Protein AF-A0ABD3R4A4-F1 (afdb_monomer_lite)

Sequence (132 aa):
MPAMLKGYFDRTLLRGETWDFPPPPSSHPGGETTTNMTTNVMTNIIGNNVGLSPKLTNVHRVMGISTYGATRFTTLASGDNGRNTISTAIRHGNFNPRCTCRWLGLYDLDHCDLDGRTEFLNEVRRVVREEF

Secondary structure (DSSP, 8-state):
--HHHHHHHHHHS-BTTTEEPPPPTT--SSS-S-S-HHHHHHHHHHS--SS-EESBTT--EEEEEEE-SS-HHHHHHTT-HHHHIIIIIIHHHHB-TT-EEEEEEE--GGG--HHHHHHHHHHHHHHHHHH-

pLDDT: mean 84.46, std 18.32, range [39.84, 98.38]

Structure (mmCIF, N/CA/C/O backbone):
data_AF-A0ABD3R4A4-F1
#
_entry.id   AF-A0ABD3R4A4-F1
#
loop_
_atom_site.group_PDB
_atom_site.id
_atom_site.type_symbol
_atom_site.label_atom_id
_atom_site.label_alt_id
_atom_site.label_comp_id
_atom_site.label_asym_id
_atom_site.label_entity_id
_atom_site.label_seq_id
_atom_site.pdbx_PDB_ins_code
_atom_site.Cartn_x
_atom_site.Cartn_y
_atom_site.Cartn_z
_atom_site.occupancy
_atom_site.B_iso_or_equiv
_atom_site.auth_seq_id
_atom_site.auth_comp_id
_atom_site.auth_asym_id
_atom_site.auth_atom_id
_atom_site.pdbx_PDB_model_num
ATOM 1 N N . MET A 1 1 ? -4.538 4.310 -7.904 1.00 86.75 1 MET A N 1
ATOM 2 C CA . MET A 1 1 ? -5.026 2.929 -7.678 1.00 86.75 1 MET A CA 1
ATOM 3 C C . MET A 1 1 ? -6.091 2.610 -8.718 1.00 86.75 1 MET A C 1
ATOM 5 O O . MET A 1 1 ? -6.875 3.508 -9.007 1.00 86.75 1 MET A O 1
ATOM 9 N N . PRO A 1 2 ? -6.113 1.398 -9.300 1.00 91.25 2 PRO A N 1
ATOM 10 C CA . PRO A 1 2 ? -7.122 1.010 -10.287 1.00 91.25 2 PRO A CA 1
ATOM 11 C C . PRO A 1 2 ? -8.547 1.075 -9.719 1.00 91.25 2 PRO A C 1
ATOM 13 O O . PRO A 1 2 ? -8.751 0.783 -8.538 1.00 91.25 2 PRO A O 1
ATOM 16 N N . ALA A 1 3 ? -9.535 1.400 -10.559 1.00 94.25 3 ALA A N 1
ATOM 17 C CA . ALA A 1 3 ? -10.937 1.541 -10.144 1.00 94.25 3 ALA A CA 1
ATOM 18 C C . ALA A 1 3 ? -11.481 0.282 -9.448 1.00 94.25 3 ALA A C 1
ATOM 20 O O . ALA A 1 3 ? -12.184 0.379 -8.447 1.00 94.25 3 ALA A O 1
ATOM 21 N N . MET A 1 4 ? -11.079 -0.901 -9.919 1.00 96.75 4 MET A N 1
ATOM 22 C CA . MET A 1 4 ? -11.459 -2.178 -9.310 1.00 96.75 4 MET A CA 1
ATOM 23 C C . MET A 1 4 ? -10.961 -2.321 -7.870 1.00 96.75 4 MET A C 1
ATOM 25 O O . MET A 1 4 ? -11.718 -2.756 -7.007 1.00 96.75 4 MET A O 1
ATOM 29 N N . LEU A 1 5 ? -9.717 -1.915 -7.593 1.00 94.06 5 LEU A N 1
ATOM 30 C CA . LEU A 1 5 ? -9.155 -1.967 -6.244 1.00 94.06 5 LEU A CA 1
ATOM 31 C C . LEU A 1 5 ? -9.857 -0.968 -5.319 1.00 94.06 5 LEU A C 1
ATOM 33 O O . LEU A 1 5 ? -10.202 -1.306 -4.190 1.00 94.06 5 LEU A O 1
ATOM 37 N N . LYS A 1 6 ? -10.135 0.245 -5.811 1.00 93.56 6 LYS A N 1
ATOM 38 C CA . LYS A 1 6 ? -10.911 1.228 -5.046 1.00 93.56 6 LYS A CA 1
ATOM 39 C C . LYS A 1 6 ? -12.313 0.703 -4.722 1.00 93.56 6 LYS A C 1
ATOM 41 O O . LYS A 1 6 ? -12.712 0.724 -3.564 1.00 93.56 6 LYS A O 1
ATOM 46 N N . GLY A 1 7 ? -13.017 0.158 -5.715 1.00 96.56 7 GLY A N 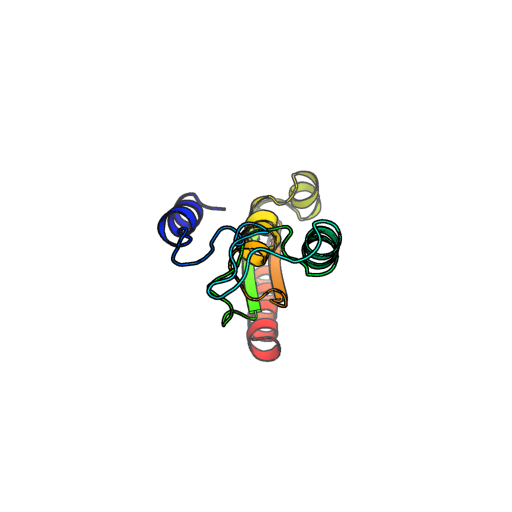1
ATOM 47 C CA . GLY A 1 7 ? -14.344 -0.427 -5.525 1.00 96.56 7 GLY A CA 1
ATOM 48 C C . GLY A 1 7 ? -14.345 -1.671 -4.631 1.00 96.56 7 GLY A C 1
ATOM 49 O O . GLY A 1 7 ? -15.343 -1.955 -3.976 1.00 96.56 7 GLY A O 1
ATOM 50 N N . TYR A 1 8 ? -13.246 -2.428 -4.574 1.00 96.50 8 TYR A N 1
ATOM 51 C CA . TYR A 1 8 ? -13.085 -3.502 -3.593 1.00 96.50 8 TYR A CA 1
ATOM 52 C C . TYR A 1 8 ? -13.063 -2.944 -2.167 1.00 96.50 8 TYR A C 1
ATOM 54 O O . TYR A 1 8 ? -13.831 -3.412 -1.330 1.00 96.50 8 TYR A O 1
ATOM 62 N N . PHE A 1 9 ? -12.264 -1.907 -1.901 1.00 95.44 9 PHE A N 1
ATOM 63 C CA . PHE A 1 9 ? -12.229 -1.279 -0.579 1.00 95.44 9 PHE A CA 1
ATOM 64 C C . PHE A 1 9 ? -13.577 -0.677 -0.189 1.00 95.44 9 PHE A C 1
ATOM 66 O O . PHE A 1 9 ? -14.035 -0.910 0.921 1.00 95.44 9 PHE A O 1
ATOM 73 N N . ASP A 1 10 ? -14.258 0.000 -1.111 1.00 94.50 10 ASP A N 1
ATOM 74 C CA . ASP A 1 10 ? -15.560 0.620 -0.826 1.00 94.50 10 ASP A CA 1
ATOM 75 C C . ASP A 1 10 ? -16.646 -0.396 -0.464 1.00 94.50 10 ASP A C 1
ATOM 77 O O . ASP A 1 10 ? -17.562 -0.088 0.293 1.00 94.50 10 ASP A O 1
ATOM 81 N N . ARG A 1 11 ? -16.546 -1.616 -1.002 1.00 97.31 11 ARG A N 1
ATOM 82 C CA . ARG A 1 11 ? -17.509 -2.694 -0.744 1.00 97.31 11 ARG A CA 1
ATOM 83 C C . ARG A 1 11 ? -17.154 -3.561 0.455 1.00 97.31 11 ARG A C 1
ATOM 85 O O . ARG A 1 11 ? -18.033 -4.246 0.962 1.00 97.31 11 ARG A O 1
ATOM 92 N N . THR A 1 12 ? -15.890 -3.576 0.876 1.00 96.38 12 THR A N 1
ATOM 93 C CA . THR A 1 12 ? -15.412 -4.479 1.936 1.00 96.38 12 THR A CA 1
ATOM 94 C C . THR A 1 12 ? -15.075 -3.764 3.237 1.00 96.38 12 THR A C 1
ATOM 96 O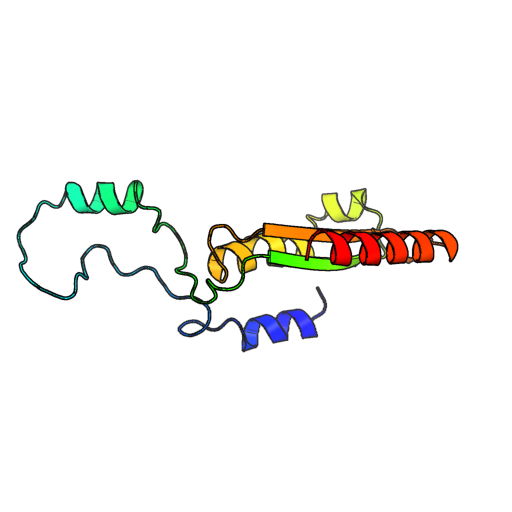 O . THR A 1 12 ? -15.245 -4.348 4.301 1.00 96.38 12 THR A O 1
ATOM 99 N N . LEU A 1 13 ? -14.649 -2.500 3.188 1.00 95.62 13 LEU A N 1
ATOM 100 C CA . LEU A 1 13 ? -14.315 -1.704 4.371 1.00 95.62 13 LEU A CA 1
ATOM 101 C C . LEU A 1 13 ? -15.548 -0.958 4.899 1.00 95.62 13 LEU A C 1
ATOM 103 O O . LEU A 1 13 ? -15.625 0.274 4.876 1.00 95.62 13 LEU A O 1
ATOM 107 N N . LEU A 1 14 ? -16.545 -1.730 5.331 1.00 96.31 14 LEU A N 1
ATOM 108 C CA . LEU A 1 14 ? -17.840 -1.223 5.774 1.00 96.31 14 LEU A CA 1
ATOM 109 C C . LEU A 1 14 ? -17.840 -0.864 7.263 1.00 96.31 14 LEU A C 1
ATOM 111 O O . LEU A 1 14 ? -17.246 -1.549 8.102 1.00 96.31 14 LEU A O 1
ATOM 115 N N . ARG A 1 15 ? -18.584 0.194 7.601 1.00 94.50 15 ARG A N 1
ATOM 116 C CA . ARG A 1 15 ? -18.869 0.553 8.993 1.00 94.50 15 ARG A CA 1
ATOM 117 C C . ARG A 1 15 ? -19.620 -0.588 9.682 1.00 94.50 15 ARG A C 1
ATOM 119 O O . ARG A 1 15 ? -20.511 -1.185 9.089 1.00 94.50 15 ARG A O 1
ATOM 126 N N . GLY A 1 16 ? -19.295 -0.842 10.944 1.00 91.81 16 GLY A N 1
ATOM 127 C CA . GLY A 1 16 ? -19.870 -1.933 11.726 1.00 91.81 16 GLY A CA 1
ATOM 128 C C . GLY A 1 16 ? -19.051 -3.217 11.608 1.00 91.81 16 GLY A C 1
ATOM 129 O O . GLY A 1 16 ? -18.916 -3.917 12.608 1.00 91.81 16 GLY A O 1
ATOM 130 N N . GLU A 1 17 ? -18.408 -3.436 10.459 1.00 94.00 17 GLU A N 1
ATOM 131 C CA . GLU A 1 17 ? -17.605 -4.628 10.174 1.00 94.00 17 GLU A CA 1
ATOM 132 C C . GLU A 1 17 ? -16.107 -4.370 10.362 1.00 94.00 17 GLU A C 1
ATOM 134 O O . GLU A 1 17 ? -15.456 -5.034 11.165 1.00 94.00 17 GLU A O 1
ATOM 139 N N . THR A 1 18 ? -15.544 -3.379 9.659 1.00 94.25 18 THR A N 1
ATOM 140 C CA . THR A 1 18 ? -14.090 -3.127 9.661 1.00 94.25 18 THR A CA 1
ATOM 141 C C . THR A 1 18 ? -13.680 -1.922 10.500 1.00 94.25 18 THR A C 1
ATOM 143 O O . THR A 1 18 ? -12.542 -1.858 10.969 1.00 94.25 18 THR A O 1
ATOM 146 N N . TRP A 1 19 ? -14.608 -0.997 10.744 1.00 93.38 19 TRP A N 1
ATOM 147 C CA . TRP A 1 19 ? -14.418 0.171 11.603 1.00 93.38 19 TRP A CA 1
ATOM 148 C C . TRP A 1 19 ? -15.750 0.660 12.188 1.00 93.38 19 TRP A C 1
ATOM 150 O O . TRP A 1 19 ? -16.827 0.302 11.707 1.00 93.38 19 TRP A O 1
ATOM 160 N N . ASP A 1 20 ? -15.694 1.496 13.222 1.00 93.12 20 ASP A N 1
ATOM 161 C CA . ASP A 1 20 ? -16.856 2.202 13.768 1.00 93.12 20 ASP A CA 1
ATOM 162 C C . ASP A 1 20 ? -16.510 3.617 14.239 1.00 93.12 20 ASP A C 1
ATOM 164 O O . ASP A 1 20 ? -15.342 4.005 14.288 1.00 93.12 20 ASP A O 1
ATOM 168 N N . PHE A 1 21 ? -17.526 4.394 14.608 1.00 88.50 21 PHE A N 1
ATOM 169 C CA . PHE A 1 21 ? -17.295 5.620 15.365 1.00 88.50 21 PHE A CA 1
ATOM 170 C C . PHE A 1 21 ? -16.927 5.282 16.814 1.00 88.50 21 PHE A C 1
ATOM 172 O O . PHE A 1 21 ? -17.440 4.302 17.365 1.00 88.50 21 PHE A O 1
ATOM 179 N N . PRO A 1 22 ? -16.048 6.073 17.448 1.00 80.75 22 PRO A N 1
ATOM 180 C CA . PRO A 1 22 ? -15.782 5.911 18.864 1.00 80.75 22 PRO A CA 1
ATOM 181 C C . PRO A 1 22 ? -17.084 6.171 19.641 1.00 80.75 22 PRO A C 1
ATOM 183 O O . PRO A 1 22 ? -17.895 7.007 19.222 1.00 80.75 22 PRO A O 1
ATOM 186 N N . PRO A 1 23 ? -17.321 5.450 20.750 1.00 73.69 23 PRO A N 1
ATOM 187 C CA . 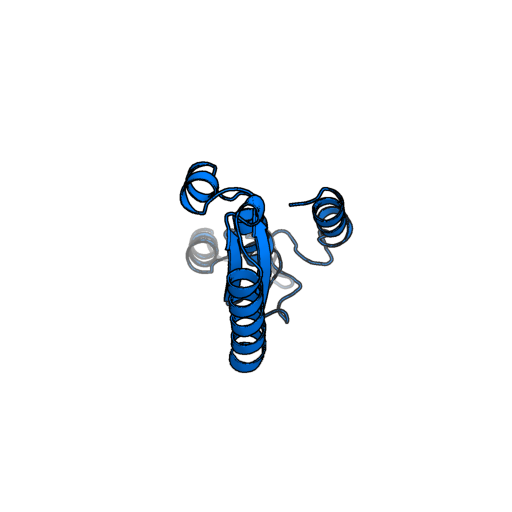PRO A 1 23 ? -18.503 5.677 21.566 1.00 73.69 23 PRO A CA 1
ATOM 188 C C . PRO A 1 23 ? -18.532 7.133 22.059 1.00 73.69 23 PRO A C 1
ATOM 190 O O . PRO A 1 23 ? -17.471 7.709 22.327 1.00 73.69 23 PRO A O 1
ATOM 193 N N . PRO A 1 24 ? -19.721 7.749 22.182 1.00 70.31 24 PRO A N 1
ATOM 194 C CA . PRO A 1 24 ? -19.823 9.101 22.703 1.00 70.31 24 PRO A CA 1
ATOM 195 C C . PRO A 1 24 ? -19.258 9.170 24.133 1.00 70.31 24 PRO A C 1
ATOM 197 O O . PRO A 1 24 ? -19.331 8.183 24.871 1.00 70.31 24 PRO A O 1
ATOM 200 N N . PRO A 1 25 ? -18.763 10.343 24.572 1.00 65.44 25 PRO A N 1
ATOM 201 C CA . PRO A 1 25 ? -18.101 10.519 25.870 1.00 65.44 25 PRO A CA 1
ATOM 202 C C . PRO A 1 25 ? -18.905 10.077 27.105 1.00 65.44 25 PRO A C 1
ATOM 204 O O . PRO A 1 25 ? -18.338 9.992 28.189 1.00 65.44 25 PRO A O 1
ATOM 207 N N . SER A 1 26 ? -20.214 9.840 26.971 1.00 61.09 26 SER A N 1
ATOM 208 C CA . SER A 1 26 ? -21.144 9.534 28.063 1.00 61.09 26 SER A CA 1
ATOM 209 C C . SER A 1 26 ? -21.738 8.117 28.051 1.00 61.09 26 SER A C 1
ATOM 211 O O . SER A 1 26 ? -22.517 7.801 28.947 1.00 61.09 26 SER A O 1
ATOM 213 N N . SER A 1 27 ? -21.411 7.238 27.094 1.00 50.72 27 SER A N 1
ATOM 214 C CA . SER A 1 27 ? -21.987 5.882 27.055 1.00 50.72 27 SER A CA 1
ATOM 215 C C . SER A 1 27 ? -21.093 4.857 27.764 1.00 50.72 27 SER A C 1
ATOM 217 O O . SER A 1 27 ? -20.318 4.146 27.126 1.00 50.72 27 SER A O 1
ATOM 219 N N . HIS A 1 28 ? -21.184 4.780 29.091 1.00 51.41 28 HIS A N 1
ATOM 220 C CA . HIS A 1 28 ? -20.751 3.608 29.862 1.00 51.41 28 HIS A CA 1
ATOM 221 C C . HIS A 1 28 ? -21.943 2.647 30.023 1.00 51.41 28 HIS A C 1
ATOM 223 O O . HIS A 1 28 ? -23.020 3.092 30.426 1.00 51.41 28 HIS A O 1
ATOM 229 N N . PRO A 1 29 ? -21.806 1.343 29.718 1.00 49.03 29 PRO A N 1
ATOM 230 C CA . PRO A 1 29 ? -22.856 0.374 29.982 1.00 49.03 29 PRO A CA 1
ATOM 231 C C . PRO A 1 29 ? -22.748 -0.082 31.441 1.00 49.03 29 PRO A C 1
ATOM 233 O O . PRO A 1 29 ? -22.019 -1.015 31.759 1.00 49.03 29 PRO A O 1
ATOM 236 N N . GLY A 1 30 ? -23.475 0.605 32.323 1.00 46.00 30 GLY A N 1
ATOM 237 C CA . GLY A 1 30 ? -23.681 0.193 33.712 1.00 46.00 30 GLY A CA 1
ATOM 238 C C . GLY A 1 30 ? -23.356 1.282 34.732 1.00 46.00 30 GLY A C 1
ATOM 239 O O . GLY A 1 30 ? -22.193 1.521 35.020 1.00 46.00 30 GLY A O 1
ATOM 240 N N . GLY A 1 31 ? -24.403 1.864 35.323 1.00 40.88 31 GLY A N 1
ATOM 241 C CA . GLY A 1 31 ? -24.342 2.496 36.645 1.00 40.88 31 GLY A CA 1
ATOM 242 C C . GLY A 1 31 ? -23.925 3.969 36.701 1.00 40.88 31 GLY A C 1
ATOM 243 O O . GLY A 1 31 ? -22.808 4.333 36.373 1.00 40.88 31 GLY A O 1
ATOM 244 N N . GLU A 1 32 ? -24.854 4.774 37.218 1.00 39.84 32 GLU A N 1
ATOM 245 C CA . GLU A 1 32 ? -24.660 6.061 37.903 1.00 39.84 32 GLU A CA 1
ATOM 246 C C . GLU A 1 32 ? -24.092 7.259 37.124 1.00 39.84 32 GLU A C 1
ATOM 248 O O . GLU A 1 32 ? -22.911 7.597 37.111 1.00 39.84 32 GLU A O 1
ATOM 253 N N . THR A 1 33 ? -25.052 8.037 36.624 1.00 44.19 33 THR A N 1
ATOM 254 C CA . THR A 1 33 ? -25.025 9.496 36.508 1.00 44.19 33 THR A CA 1
ATOM 255 C C . THR A 1 33 ? -24.584 10.150 37.826 1.00 44.19 33 THR A C 1
ATOM 257 O O . THR A 1 33 ? -25.443 10.579 38.579 1.00 44.19 33 THR A O 1
ATOM 260 N N . THR A 1 34 ? -23.288 10.224 38.143 1.00 46.97 34 THR A N 1
ATOM 261 C CA . THR A 1 34 ? -22.658 11.270 38.988 1.00 46.97 34 THR A CA 1
ATOM 262 C C . THR A 1 34 ? -21.134 11.103 38.949 1.00 46.97 34 THR A C 1
ATOM 264 O O . THR A 1 34 ? -20.550 10.525 39.858 1.00 46.97 34 THR A O 1
ATOM 267 N N . THR A 1 35 ? -20.436 11.618 37.931 1.00 43.56 35 THR A N 1
ATOM 268 C CA . THR A 1 35 ? -19.018 11.993 38.114 1.00 43.56 35 THR A CA 1
ATOM 269 C C . THR A 1 35 ? -18.557 13.017 37.072 1.00 43.56 35 THR A C 1
ATOM 271 O O . THR A 1 35 ? -18.386 12.717 35.897 1.00 43.56 35 THR A O 1
ATOM 274 N N . ASN A 1 36 ? -18.401 14.257 37.539 1.00 45.94 36 ASN A N 1
ATOM 275 C CA . ASN A 1 36 ? -17.481 15.311 37.099 1.00 45.94 36 ASN A CA 1
ATOM 276 C C . ASN A 1 36 ? -17.170 15.412 35.589 1.00 45.94 36 ASN A C 1
ATOM 278 O O . ASN A 1 36 ? -16.254 14.774 35.071 1.00 45.94 36 ASN A O 1
ATOM 282 N N . MET A 1 37 ? -17.856 16.348 34.919 1.00 43.84 37 MET A N 1
ATOM 283 C CA . MET A 1 37 ? -17.613 16.810 33.537 1.00 43.84 37 MET A CA 1
ATOM 284 C C . MET A 1 37 ? -16.127 17.017 33.173 1.00 43.84 37 MET A C 1
ATOM 286 O O . MET A 1 37 ? -15.754 16.864 32.013 1.00 43.84 37 MET A O 1
ATOM 290 N N . THR A 1 38 ? -15.267 17.346 34.138 1.00 49.44 38 THR A N 1
ATOM 291 C CA . THR A 1 38 ? -13.831 17.597 33.945 1.00 49.44 38 THR A CA 1
ATOM 292 C C . THR A 1 38 ? -12.996 16.334 33.708 1.00 49.44 38 THR A C 1
ATOM 294 O O . THR A 1 38 ? -11.965 16.417 33.042 1.00 49.44 38 THR A O 1
ATOM 297 N N . THR A 1 39 ? -13.422 15.159 34.183 1.00 48.47 39 THR A N 1
ATOM 298 C CA . THR A 1 39 ? -12.632 13.920 34.051 1.00 48.47 39 THR A CA 1
ATOM 299 C C . THR A 1 39 ? -12.804 13.274 32.674 1.00 48.47 39 THR A C 1
ATOM 301 O O . THR A 1 39 ? -11.813 12.870 32.072 1.00 48.47 39 THR A O 1
ATOM 304 N N . ASN A 1 40 ? -14.020 13.278 32.112 1.00 49.19 40 ASN A N 1
ATOM 305 C CA . ASN A 1 40 ? -14.315 12.659 30.806 1.00 49.19 40 ASN A CA 1
ATOM 306 C C . ASN A 1 40 ? -13.676 13.388 29.613 1.00 49.19 40 ASN A C 1
ATOM 308 O O . ASN A 1 40 ? -13.435 12.785 28.566 1.00 49.19 40 ASN A O 1
ATOM 312 N N . VAL A 1 41 ? -13.374 14.682 29.756 1.00 51.28 41 VAL A N 1
ATOM 313 C CA . VAL A 1 41 ? -12.624 15.444 28.747 1.00 51.28 41 VAL A CA 1
ATOM 314 C C . VAL A 1 41 ? -11.149 15.038 28.774 1.00 51.28 41 VAL A C 1
ATOM 316 O O . VAL A 1 41 ? -10.562 14.803 27.721 1.00 51.28 41 VAL A O 1
ATOM 319 N N . MET A 1 42 ? -10.562 14.857 29.961 1.00 42.97 42 MET A N 1
ATOM 320 C CA . MET A 1 42 ? -9.171 14.418 30.083 1.00 42.97 42 MET A CA 1
ATOM 321 C C . MET A 1 42 ? -8.966 12.970 29.625 1.00 42.97 42 MET A C 1
ATOM 323 O O . MET A 1 42 ? -8.009 12.723 28.906 1.00 42.97 42 MET A O 1
ATOM 327 N N . THR A 1 43 ? -9.860 12.021 29.920 1.00 50.25 43 THR A N 1
ATOM 328 C CA . THR A 1 43 ? -9.728 10.644 29.397 1.00 50.25 43 THR A CA 1
ATOM 329 C C . THR A 1 43 ? -9.946 10.533 27.891 1.00 50.25 43 THR A C 1
ATOM 331 O O . THR A 1 43 ? -9.321 9.677 27.284 1.00 50.25 43 THR A O 1
ATOM 334 N N . ASN A 1 44 ? -10.747 11.389 27.250 1.00 48.94 44 ASN A N 1
ATOM 335 C CA . ASN A 1 44 ? -10.884 11.370 25.784 1.00 48.94 44 ASN A CA 1
ATOM 336 C C . ASN A 1 44 ? -9.757 12.124 25.056 1.00 48.94 44 ASN A C 1
ATOM 338 O O . ASN A 1 44 ? -9.393 11.745 23.945 1.00 48.94 44 ASN A O 1
ATOM 342 N N . ILE A 1 45 ? -9.175 13.155 25.679 1.00 49.56 45 ILE A N 1
ATOM 343 C CA . ILE A 1 45 ? -8.014 13.885 25.137 1.00 49.56 45 ILE A CA 1
ATOM 344 C C . ILE A 1 45 ? -6.708 13.105 25.362 1.00 49.56 45 ILE A C 1
ATOM 346 O O . ILE A 1 45 ? -5.847 13.089 24.488 1.00 49.56 45 ILE A O 1
ATOM 350 N N . ILE A 1 46 ? -6.557 12.447 26.516 1.00 47.97 46 ILE A N 1
ATOM 351 C CA . ILE A 1 46 ? -5.352 11.687 26.899 1.00 47.97 46 ILE A CA 1
ATOM 352 C C . ILE A 1 46 ? -5.470 10.212 26.476 1.00 47.97 46 ILE A C 1
ATOM 354 O O . ILE A 1 46 ? -4.473 9.572 26.153 1.00 47.97 46 ILE A O 1
ATOM 358 N N . GLY A 1 47 ? -6.685 9.663 26.423 1.00 45.09 47 GLY A N 1
ATOM 359 C CA . GLY A 1 47 ? -6.984 8.296 25.996 1.00 45.09 47 GLY A CA 1
ATOM 360 C C . GLY A 1 47 ? -7.447 8.215 24.544 1.00 45.09 47 GLY A C 1
ATOM 361 O O . GLY A 1 47 ? -8.530 7.712 24.292 1.00 45.09 47 GLY A O 1
ATOM 362 N N . ASN A 1 48 ? -6.628 8.700 23.606 1.00 48.88 48 ASN A N 1
ATOM 363 C CA . ASN A 1 48 ? -6.529 8.289 22.191 1.00 48.88 48 ASN A CA 1
ATOM 364 C C . ASN A 1 48 ? -7.790 8.105 21.305 1.00 48.88 48 ASN A C 1
ATOM 366 O O . ASN A 1 48 ? -7.633 7.742 20.141 1.00 48.88 48 ASN A O 1
ATOM 370 N N . ASN A 1 49 ? -9.014 8.379 21.753 1.00 51.56 49 ASN A N 1
ATOM 371 C CA . ASN A 1 49 ? -10.246 8.167 20.978 1.00 51.56 49 ASN A CA 1
ATOM 372 C C . ASN A 1 49 ? -10.595 9.365 20.079 1.00 51.56 49 ASN A C 1
ATOM 374 O O . ASN A 1 49 ? -11.756 9.728 19.902 1.00 51.56 49 ASN A O 1
ATOM 378 N N . VAL A 1 50 ? -9.579 9.985 19.479 1.00 57.66 50 VAL A N 1
ATOM 379 C CA . VAL A 1 50 ? -9.748 11.034 18.468 1.00 57.66 50 VAL A CA 1
ATOM 380 C C . VAL A 1 50 ? -9.571 10.392 17.090 1.00 57.66 50 VAL A C 1
ATOM 382 O O . VAL A 1 50 ? -8.533 10.526 16.450 1.00 57.66 50 VAL A O 1
ATOM 385 N N . GLY A 1 51 ? -10.555 9.604 16.649 1.00 74.31 51 GLY A N 1
ATOM 386 C CA . GLY A 1 51 ? -10.492 8.900 15.364 1.00 74.31 51 GLY A CA 1
ATOM 387 C C . GLY A 1 51 ? -11.523 7.784 15.216 1.00 74.31 51 GLY A C 1
ATOM 388 O O . GLY A 1 51 ? -12.368 7.597 16.084 1.00 74.31 51 GLY A O 1
ATOM 389 N N . LEU A 1 52 ? -11.464 7.050 14.102 1.00 86.75 52 LEU A N 1
ATOM 390 C CA . LEU A 1 52 ? -12.276 5.845 13.889 1.00 86.75 52 LEU A CA 1
ATOM 391 C C . LEU A 1 52 ? -11.816 4.716 14.828 1.00 86.75 52 LEU A C 1
ATOM 393 O O . LEU A 1 52 ? -10.626 4.593 15.110 1.00 86.75 52 LEU A O 1
ATOM 397 N N . SER A 1 53 ? -12.748 3.877 15.276 1.00 89.06 53 SER A N 1
ATOM 398 C CA . SER A 1 53 ? -12.480 2.674 16.069 1.00 89.06 53 SER A CA 1
ATOM 399 C C . SER A 1 53 ? -12.254 1.474 15.135 1.00 89.06 53 SER A C 1
ATOM 401 O O . SER A 1 53 ? -13.213 1.029 14.496 1.00 89.06 53 SER A O 1
ATOM 403 N N . PRO A 1 54 ? -11.021 0.949 14.998 1.00 93.06 54 PRO A N 1
ATOM 404 C CA . PRO A 1 54 ? -10.735 -0.152 14.082 1.00 93.06 54 PRO A CA 1
ATOM 405 C C . PRO A 1 54 ? -11.267 -1.486 14.618 1.00 93.06 54 PRO A C 1
ATOM 407 O O . PRO A 1 54 ? -11.095 -1.805 15.794 1.00 93.06 54 PRO A O 1
ATOM 410 N N . LYS A 1 55 ? -11.854 -2.309 13.741 1.00 93.38 55 LYS A N 1
ATOM 411 C CA . LYS A 1 55 ? -12.349 -3.657 14.082 1.00 93.38 55 LYS A CA 1
ATOM 412 C C . LYS A 1 55 ? -11.457 -4.781 13.548 1.00 93.38 55 LYS A C 1
ATOM 414 O O . LYS A 1 55 ? -11.449 -5.870 14.115 1.00 93.38 55 LYS A O 1
ATOM 419 N N . LEU A 1 56 ? -10.621 -4.523 12.538 1.00 95.31 56 LEU A N 1
ATOM 420 C CA . LEU A 1 56 ? -9.656 -5.498 12.007 1.00 95.31 56 LEU A CA 1
ATOM 421 C C . LEU A 1 56 ? -8.326 -5.460 12.781 1.00 95.31 56 LEU A C 1
ATOM 423 O O . LEU A 1 56 ? -7.240 -5.351 12.209 1.00 95.31 56 LEU A O 1
ATOM 427 N N . THR A 1 57 ? -8.394 -5.551 14.109 1.00 94.56 57 THR A N 1
ATOM 428 C CA . THR A 1 57 ? -7.234 -5.397 15.008 1.00 94.56 57 THR A CA 1
ATOM 429 C C . THR A 1 57 ? -6.236 -6.554 14.947 1.00 94.56 57 THR A C 1
ATOM 431 O O . THR A 1 57 ? -5.103 -6.390 15.397 1.00 94.56 57 THR A O 1
ATOM 434 N N . ASN A 1 58 ? -6.611 -7.682 14.339 1.00 96.44 58 ASN A N 1
ATOM 435 C CA . ASN A 1 58 ? -5.714 -8.813 14.075 1.00 96.44 58 ASN A CA 1
ATOM 436 C C . ASN A 1 58 ? -4.793 -8.579 12.864 1.00 96.44 58 ASN A C 1
ATOM 438 O O . ASN A 1 58 ? -3.871 -9.356 12.623 1.00 96.44 58 ASN A O 1
ATOM 442 N N . VAL A 1 59 ? -5.016 -7.515 12.087 1.00 95.69 59 VAL A N 1
ATOM 443 C CA . VAL A 1 59 ? -4.126 -7.132 10.986 1.00 95.69 59 VAL A CA 1
ATOM 444 C C . VAL A 1 59 ? -3.017 -6.241 11.542 1.00 95.69 59 VAL A C 1
ATOM 446 O O . VAL A 1 59 ? -3.245 -5.080 11.883 1.00 95.69 59 VAL A O 1
ATOM 449 N N . HIS A 1 60 ? -1.809 -6.798 11.643 1.00 95.31 60 HIS A N 1
ATOM 450 C CA . HIS A 1 60 ? -0.642 -6.116 12.219 1.00 95.31 60 HIS A CA 1
ATOM 451 C C . HIS A 1 60 ? 0.362 -5.600 11.188 1.00 95.31 60 HIS A C 1
ATOM 453 O O . HIS A 1 60 ? 1.200 -4.762 11.522 1.00 95.31 60 HIS A O 1
ATOM 459 N N . ARG A 1 61 ? 0.330 -6.113 9.957 1.00 95.44 61 ARG A N 1
ATOM 460 C CA . ARG A 1 61 ? 1.283 -5.747 8.907 1.00 95.44 61 ARG A CA 1
ATOM 461 C C . ARG A 1 61 ? 0.556 -5.678 7.576 1.00 95.44 61 ARG A C 1
ATOM 463 O O . ARG A 1 61 ? -0.228 -6.566 7.254 1.00 95.44 61 ARG A O 1
ATOM 470 N N . VAL A 1 62 ? 0.840 -4.638 6.801 1.00 95.75 62 VAL A N 1
ATOM 471 C CA . VAL A 1 62 ? 0.314 -4.454 5.444 1.00 95.75 62 VAL A CA 1
ATOM 472 C C . VAL A 1 62 ? 1.465 -4.123 4.509 1.00 95.75 62 VAL A C 1
ATOM 474 O O . VAL A 1 62 ? 2.337 -3.318 4.840 1.00 95.75 62 VAL A O 1
ATOM 477 N N . MET A 1 63 ? 1.468 -4.728 3.327 1.00 95.62 63 MET A N 1
ATOM 478 C CA . MET A 1 63 ? 2.422 -4.411 2.273 1.00 95.62 63 MET A CA 1
ATOM 479 C C . MET A 1 63 ? 1.683 -3.997 1.009 1.00 95.62 63 MET A C 1
ATOM 481 O O . MET A 1 63 ? 0.729 -4.655 0.599 1.00 95.62 63 MET A O 1
ATOM 485 N N . GLY A 1 64 ? 2.144 -2.919 0.381 1.00 95.31 64 GLY A N 1
ATOM 486 C CA . GLY A 1 64 ? 1.769 -2.577 -0.985 1.00 95.31 64 GLY A CA 1
ATOM 487 C C . GLY A 1 64 ? 2.940 -2.777 -1.933 1.00 95.31 64 GLY A C 1
ATOM 488 O O . GLY A 1 64 ? 4.038 -2.282 -1.679 1.00 95.31 64 GLY A O 1
ATOM 489 N N . ILE A 1 65 ? 2.691 -3.483 -3.031 1.00 96.31 65 ILE A N 1
ATOM 490 C CA . ILE A 1 65 ? 3.617 -3.604 -4.155 1.00 96.31 65 ILE A CA 1
ATOM 491 C C . ILE A 1 65 ? 2.932 -2.945 -5.343 1.00 96.31 65 ILE A C 1
ATOM 493 O O . ILE A 1 65 ? 1.789 -3.265 -5.668 1.00 96.31 65 ILE A O 1
ATOM 497 N N . SER A 1 66 ? 3.605 -1.981 -5.956 1.00 95.00 66 SER A N 1
ATOM 498 C CA . SER A 1 66 ? 3.034 -1.188 -7.040 1.00 95.00 66 SER A CA 1
ATOM 499 C C . SER A 1 66 ? 4.068 -0.907 -8.112 1.00 95.00 66 SER A C 1
ATOM 501 O O . SER A 1 66 ? 5.266 -0.838 -7.845 1.00 95.00 66 SER A O 1
ATOM 503 N N . THR A 1 67 ? 3.586 -0.738 -9.333 1.00 95.19 67 THR A N 1
ATOM 504 C CA . THR A 1 67 ? 4.392 -0.318 -10.470 1.00 95.19 67 THR A CA 1
ATOM 505 C C . THR A 1 67 ? 3.844 0.998 -10.999 1.00 95.19 67 THR A C 1
ATOM 507 O O . THR A 1 67 ? 2.627 1.166 -11.118 1.00 95.19 67 THR A O 1
ATOM 510 N N . TYR A 1 68 ? 4.733 1.923 -11.327 1.00 94.12 68 TYR A N 1
ATOM 511 C CA . TYR A 1 68 ? 4.416 3.249 -11.829 1.00 94.12 68 TYR A CA 1
ATOM 512 C C . TYR A 1 68 ? 5.125 3.443 -13.170 1.00 94.12 68 TYR A C 1
ATOM 514 O O . TYR A 1 68 ? 6.308 3.136 -13.286 1.00 94.12 68 TYR A O 1
ATOM 522 N N . GLY A 1 69 ? 4.420 3.978 -14.170 1.00 93.06 69 GLY A N 1
ATOM 523 C CA . GLY A 1 69 ? 5.055 4.415 -15.423 1.00 93.06 69 GLY A CA 1
ATOM 524 C C . GLY A 1 69 ? 5.869 5.700 -15.244 1.00 93.06 69 GLY A C 1
ATOM 525 O O . GLY A 1 69 ? 6.837 5.939 -15.945 1.00 93.06 69 GLY A O 1
ATOM 526 N N . ALA A 1 70 ? 5.530 6.512 -14.239 1.00 92.12 70 ALA A N 1
ATOM 527 C CA . ALA A 1 70 ? 6.239 7.744 -13.930 1.00 92.12 70 ALA A CA 1
ATOM 528 C C . ALA A 1 70 ? 7.440 7.507 -12.999 1.00 92.12 70 ALA A C 1
ATOM 530 O O . ALA A 1 70 ? 7.449 6.586 -12.175 1.00 92.12 70 ALA A O 1
ATOM 531 N N . THR A 1 71 ? 8.435 8.393 -13.082 1.00 93.88 71 THR A N 1
ATOM 532 C CA . THR A 1 71 ? 9.579 8.389 -12.166 1.00 93.88 71 THR A CA 1
ATOM 533 C C . THR A 1 71 ? 9.146 8.653 -10.719 1.00 93.88 71 THR A C 1
ATOM 535 O O . THR A 1 71 ? 8.061 9.169 -10.420 1.00 93.88 71 THR A O 1
ATOM 538 N N . ARG A 1 72 ? 10.020 8.312 -9.769 1.00 91.44 72 ARG A N 1
ATOM 539 C CA . ARG A 1 72 ? 9.739 8.491 -8.339 1.00 91.44 72 ARG A CA 1
ATOM 540 C C . ARG A 1 72 ? 9.505 9.956 -7.966 1.00 91.44 72 ARG A C 1
ATOM 542 O O . ARG A 1 72 ? 8.634 10.242 -7.149 1.00 91.44 72 ARG A O 1
ATOM 549 N N . PHE A 1 73 ? 10.262 10.876 -8.565 1.00 91.56 73 PHE A N 1
ATOM 550 C CA . PHE A 1 73 ? 10.158 12.304 -8.267 1.00 91.56 73 PHE A CA 1
ATOM 551 C C . PHE A 1 73 ? 8.810 12.878 -8.709 1.00 91.56 73 PHE A C 1
ATOM 553 O O . PHE A 1 73 ? 8.132 13.523 -7.914 1.00 91.56 73 PHE A O 1
ATOM 560 N N . THR A 1 74 ? 8.384 12.595 -9.941 1.00 92.62 74 THR A N 1
ATOM 561 C CA . THR A 1 74 ? 7.105 13.090 -10.472 1.00 92.62 74 THR A CA 1
ATOM 562 C C . THR A 1 74 ? 5.919 12.480 -9.730 1.00 92.62 74 THR A C 1
ATOM 564 O O . THR A 1 74 ? 4.956 13.182 -9.413 1.00 92.62 74 THR A O 1
ATOM 567 N N . THR A 1 75 ? 6.013 11.200 -9.366 1.00 91.44 75 THR A N 1
ATOM 568 C CA . THR A 1 75 ? 4.988 10.520 -8.565 1.00 91.44 75 THR A CA 1
ATOM 569 C C . THR A 1 75 ? 4.861 11.141 -7.173 1.00 91.44 75 THR A C 1
ATOM 571 O O . THR A 1 75 ? 3.747 11.405 -6.715 1.00 91.44 75 THR A O 1
ATOM 574 N N . LEU A 1 76 ? 5.991 11.423 -6.516 1.00 90.19 76 LEU A N 1
ATOM 575 C CA . LEU A 1 76 ? 6.011 12.049 -5.195 1.00 90.19 76 LEU A CA 1
ATOM 576 C C . LEU A 1 76 ? 5.522 13.501 -5.241 1.00 90.19 76 LEU A C 1
ATOM 578 O O . LEU A 1 76 ? 4.738 13.898 -4.385 1.00 90.19 76 LEU A O 1
ATOM 582 N N . ALA A 1 77 ? 5.925 14.270 -6.256 1.00 91.00 77 ALA A N 1
ATOM 583 C CA . ALA A 1 77 ? 5.443 15.634 -6.478 1.00 91.00 77 ALA A CA 1
ATOM 584 C C . ALA A 1 77 ? 3.922 15.678 -6.714 1.00 91.00 77 ALA A C 1
ATOM 586 O O . ALA A 1 77 ? 3.256 16.618 -6.294 1.00 91.00 77 ALA A O 1
ATOM 587 N N . SER A 1 78 ? 3.362 14.623 -7.313 1.00 90.94 78 SER A N 1
ATOM 588 C CA . SER A 1 78 ? 1.913 14.445 -7.497 1.00 90.94 78 SER A CA 1
ATOM 589 C C . SER A 1 78 ? 1.195 13.919 -6.242 1.00 90.94 78 SER A C 1
ATOM 591 O O . SER A 1 78 ? -0.010 13.663 -6.271 1.00 90.94 78 SER A O 1
ATOM 593 N N . GLY A 1 79 ? 1.930 13.714 -5.146 1.00 88.62 79 GLY A N 1
ATOM 594 C CA . GLY A 1 79 ? 1.417 13.298 -3.844 1.00 88.62 79 GLY A CA 1
ATOM 595 C C . GLY A 1 79 ? 1.286 11.789 -3.624 1.00 88.62 79 GLY A C 1
ATOM 596 O O . GLY A 1 79 ? 0.962 11.397 -2.510 1.00 88.62 79 GLY A O 1
ATOM 597 N N . ASP A 1 80 ? 1.531 10.931 -4.626 1.00 89.44 80 ASP A N 1
ATOM 598 C CA . ASP A 1 80 ? 1.413 9.458 -4.527 1.00 89.44 80 ASP A CA 1
ATOM 599 C C . ASP A 1 80 ? 0.127 8.993 -3.797 1.00 89.44 80 ASP A C 1
ATOM 601 O O . ASP A 1 80 ? 0.131 8.178 -2.868 1.00 89.44 80 ASP A O 1
ATOM 605 N N . ASN A 1 81 ? -1.014 9.561 -4.210 1.00 84.19 81 ASN A N 1
ATOM 606 C CA . ASN A 1 81 ? -2.298 9.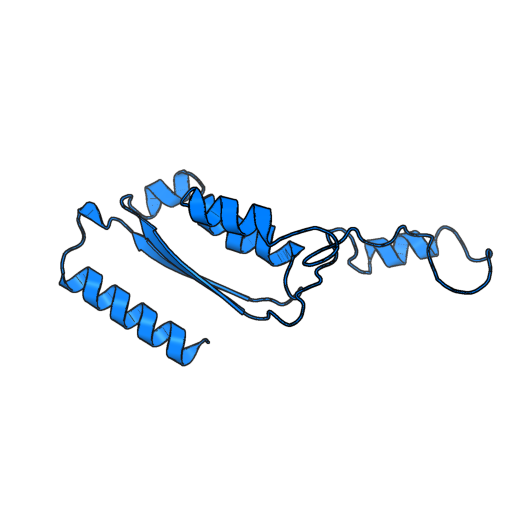430 -3.506 1.00 84.19 81 ASN A CA 1
ATOM 607 C C . ASN A 1 81 ? -2.757 7.972 -3.327 1.00 84.19 81 ASN A C 1
ATOM 609 O O . ASN A 1 81 ? -3.432 7.647 -2.351 1.00 84.19 81 ASN A O 1
ATOM 613 N N . GLY A 1 82 ? -2.385 7.075 -4.248 1.00 86.31 82 GLY A N 1
ATOM 614 C CA . GLY A 1 82 ? -2.711 5.649 -4.152 1.00 86.31 82 GLY A CA 1
ATOM 615 C C . GLY A 1 82 ? -2.029 4.978 -2.961 1.00 86.31 82 GLY A C 1
ATOM 616 O O . GLY A 1 82 ? -2.707 4.354 -2.144 1.00 86.31 82 GLY A O 1
ATOM 617 N N . ARG A 1 83 ? -0.709 5.162 -2.834 1.00 92.81 83 ARG A N 1
ATOM 618 C CA . ARG A 1 83 ? 0.062 4.697 -1.680 1.00 92.81 83 ARG A CA 1
ATOM 619 C C . ARG A 1 83 ? -0.465 5.325 -0.397 1.00 92.81 83 ARG A C 1
ATOM 621 O O . ARG A 1 83 ? -0.773 4.595 0.540 1.00 92.81 83 ARG A O 1
ATOM 628 N N . ASN A 1 84 ? -0.626 6.649 -0.378 1.00 92.69 84 ASN A N 1
ATOM 629 C CA . ASN A 1 84 ? -1.051 7.382 0.817 1.00 92.69 84 ASN A CA 1
ATOM 630 C C . ASN A 1 84 ? -2.452 6.984 1.303 1.00 92.69 84 ASN A C 1
ATOM 632 O O . ASN A 1 84 ? -2.693 6.933 2.509 1.00 92.69 84 ASN A O 1
ATOM 636 N N . THR A 1 85 ? -3.362 6.620 0.396 1.00 93.31 85 THR A N 1
ATOM 637 C CA . THR A 1 85 ? -4.678 6.089 0.786 1.00 93.31 85 THR A CA 1
ATOM 638 C C . THR A 1 85 ? -4.541 4.814 1.619 1.00 93.31 85 THR A C 1
ATOM 640 O O . THR A 1 85 ? -5.163 4.693 2.673 1.00 93.31 85 THR A O 1
ATOM 643 N N . ILE A 1 86 ? -3.709 3.869 1.176 1.00 94.44 86 ILE A N 1
ATOM 644 C CA . ILE A 1 86 ? -3.548 2.579 1.856 1.00 94.44 86 ILE A CA 1
ATOM 645 C C . ILE A 1 86 ? -2.679 2.732 3.106 1.00 94.44 86 ILE A C 1
ATOM 647 O O . ILE A 1 86 ? -3.062 2.271 4.181 1.00 94.44 86 ILE A O 1
ATOM 651 N N . SER A 1 87 ? -1.539 3.417 2.988 1.00 94.00 87 SER A N 1
ATOM 652 C CA . SER A 1 87 ? -0.581 3.565 4.083 1.00 94.00 87 SER A CA 1
ATOM 653 C C . SER A 1 87 ? -1.097 4.431 5.221 1.00 94.00 87 SER A C 1
ATOM 655 O O . SER A 1 87 ? -0.584 4.310 6.325 1.00 94.00 87 SER A O 1
ATOM 657 N N . THR A 1 88 ? -2.079 5.299 4.972 1.00 90.81 88 THR A N 1
ATOM 658 C CA . THR A 1 88 ? -2.572 6.249 5.973 1.00 90.81 88 THR A CA 1
ATOM 659 C C . THR A 1 88 ? -4.052 6.032 6.256 1.00 90.81 88 THR A C 1
ATOM 661 O O . THR A 1 88 ? -4.386 5.515 7.321 1.00 90.81 88 THR A O 1
ATOM 664 N N . ALA A 1 89 ? -4.936 6.391 5.320 1.00 88.81 89 ALA A N 1
ATOM 665 C CA . ALA A 1 89 ? -6.378 6.446 5.573 1.00 88.81 89 ALA A CA 1
ATOM 666 C C . ALA A 1 89 ? -6.967 5.069 5.919 1.00 88.81 89 ALA A C 1
ATOM 668 O O . ALA A 1 89 ? -7.649 4.920 6.931 1.00 88.81 89 ALA A O 1
ATOM 669 N N . ILE A 1 90 ? -6.656 4.047 5.116 1.00 93.75 90 ILE A N 1
ATOM 670 C CA . ILE A 1 90 ? -7.138 2.684 5.365 1.00 93.75 90 ILE A CA 1
ATOM 671 C C . ILE A 1 90 ? -6.474 2.114 6.619 1.00 93.75 90 ILE A C 1
ATOM 673 O O . ILE A 1 90 ? -7.177 1.635 7.510 1.00 93.75 90 ILE A O 1
ATOM 677 N N . ARG A 1 91 ? -5.140 2.217 6.718 1.00 94.69 91 ARG A N 1
ATOM 678 C CA . ARG A 1 91 ? -4.369 1.648 7.829 1.00 94.69 91 ARG A CA 1
ATOM 679 C C . ARG A 1 91 ? -4.849 2.126 9.193 1.00 94.69 91 ARG A C 1
ATOM 681 O O . ARG A 1 91 ? -5.153 1.296 10.042 1.00 94.69 91 ARG A O 1
ATOM 688 N N . HIS A 1 92 ? -4.897 3.440 9.403 1.00 90.94 92 HIS A N 1
ATOM 689 C CA . HIS A 1 92 ? -5.195 4.002 10.720 1.00 90.94 92 HIS A CA 1
ATOM 690 C C . HIS A 1 92 ? -6.661 3.854 11.126 1.00 90.94 92 HIS A C 1
ATOM 692 O O . HIS A 1 92 ? -6.943 3.818 12.317 1.00 90.94 92 HIS A O 1
ATOM 698 N N . GLY A 1 93 ? -7.582 3.763 10.161 1.00 89.44 93 GLY A N 1
ATOM 699 C CA . GLY A 1 93 ? -9.010 3.637 10.452 1.00 89.44 93 GLY A CA 1
ATOM 700 C C . GLY A 1 93 ? -9.506 2.204 10.643 1.00 89.44 93 GLY A C 1
ATOM 701 O O . GLY A 1 93 ? -10.505 2.006 11.324 1.00 89.44 93 GLY A O 1
ATOM 702 N N . ASN A 1 94 ? -8.845 1.210 10.037 1.00 94.2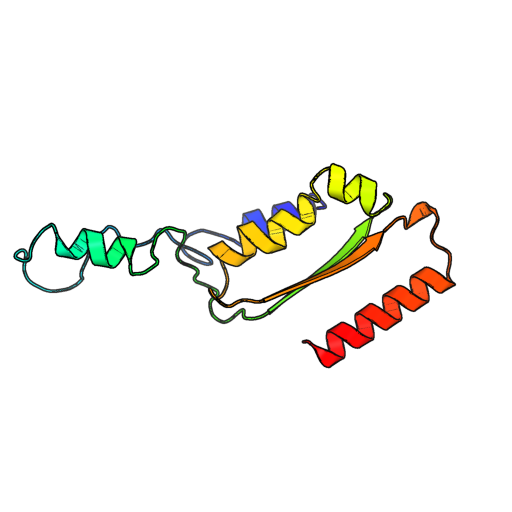5 94 ASN A N 1
ATOM 703 C CA . ASN A 1 94 ? -9.386 -0.154 9.952 1.00 94.25 94 ASN A CA 1
ATOM 704 C C . ASN A 1 94 ? -8.566 -1.197 10.714 1.00 94.25 94 ASN A C 1
ATOM 706 O O . ASN A 1 94 ? -9.145 -2.147 11.239 1.00 94.25 94 ASN A O 1
ATOM 710 N N . PHE A 1 95 ? -7.238 -1.063 10.752 1.00 95.25 95 PHE A N 1
ATOM 711 C CA . PHE A 1 95 ? -6.343 -2.109 11.258 1.00 95.25 95 PHE A CA 1
ATOM 712 C C . PHE A 1 95 ? -5.877 -1.840 12.688 1.00 95.25 95 PHE A C 1
ATOM 714 O O . PHE A 1 95 ? -6.270 -0.862 13.323 1.00 95.25 95 PHE A O 1
ATOM 721 N N . ASN A 1 96 ? -5.015 -2.717 13.211 1.00 93.62 96 ASN A N 1
ATOM 722 C CA . ASN A 1 96 ? -4.406 -2.516 14.519 1.00 93.62 96 ASN A CA 1
ATOM 723 C C . ASN A 1 96 ? -3.765 -1.110 14.620 1.00 93.62 96 ASN A C 1
ATOM 725 O O . ASN A 1 96 ? -3.052 -0.715 13.695 1.00 93.62 96 ASN A O 1
ATOM 729 N N . PRO A 1 97 ? -3.911 -0.372 15.738 1.00 90.12 97 PRO A N 1
ATOM 730 C CA . PRO A 1 97 ? -3.264 0.934 15.909 1.00 90.12 97 PRO A CA 1
ATOM 731 C C . PRO A 1 97 ? -1.736 0.908 15.746 1.00 90.12 97 PRO A C 1
ATOM 733 O O . PRO A 1 97 ? -1.132 1.911 15.377 1.00 90.12 97 PRO A O 1
ATOM 736 N N . ARG A 1 98 ? -1.105 -0.248 15.997 1.00 92.44 98 ARG A N 1
ATOM 737 C CA . ARG A 1 98 ? 0.334 -0.486 15.798 1.00 92.44 98 ARG A CA 1
ATOM 738 C C . ARG A 1 98 ? 0.650 -1.183 14.470 1.00 92.44 98 ARG A C 1
ATOM 740 O O . ARG A 1 98 ? 1.748 -1.709 14.311 1.00 92.44 98 ARG A O 1
ATOM 747 N N . CYS A 1 99 ? -0.302 -1.234 13.538 1.00 94.88 99 CYS A N 1
ATOM 748 C CA . CYS A 1 99 ? -0.108 -1.875 12.245 1.00 94.88 99 CYS A CA 1
ATOM 749 C C . CYS A 1 99 ? 1.018 -1.184 11.471 1.00 94.88 99 CYS A C 1
ATOM 751 O O . CYS A 1 99 ? 0.989 0.030 11.250 1.00 94.88 99 CYS A O 1
ATOM 753 N N . THR A 1 100 ? 1.994 -1.959 11.008 1.00 94.81 100 THR A N 1
ATOM 754 C CA . THR A 1 100 ? 3.066 -1.451 10.148 1.00 94.81 100 THR A CA 1
ATOM 755 C C . THR A 1 100 ? 2.625 -1.463 8.685 1.00 94.81 100 THR A C 1
ATOM 757 O O . THR A 1 100 ? 1.760 -2.244 8.286 1.00 94.81 100 THR A O 1
ATOM 760 N N . CYS A 1 101 ? 3.196 -0.567 7.873 1.00 95.06 101 CYS A N 1
ATOM 761 C CA . CYS A 1 101 ? 2.971 -0.559 6.427 1.00 95.06 101 CYS A CA 1
ATOM 762 C C . CYS A 1 101 ? 4.299 -0.459 5.684 1.00 95.06 101 CYS A C 1
ATOM 764 O O . CYS A 1 101 ? 5.027 0.520 5.859 1.00 95.06 101 CYS A O 1
ATOM 766 N N . ARG A 1 102 ? 4.575 -1.437 4.822 1.00 95.62 102 ARG A N 1
ATOM 767 C CA . ARG A 1 102 ? 5.721 -1.446 3.907 1.00 95.62 102 ARG A CA 1
ATOM 768 C C . ARG A 1 102 ? 5.238 -1.160 2.487 1.00 95.62 102 ARG A C 1
ATOM 770 O O . ARG A 1 102 ? 4.148 -1.583 2.108 1.00 95.62 102 ARG A O 1
ATOM 777 N N . TRP A 1 103 ? 6.025 -0.424 1.705 1.00 95.50 103 TRP A N 1
ATOM 778 C CA . TRP A 1 103 ? 5.679 -0.118 0.317 1.00 95.50 103 TRP A CA 1
ATOM 779 C C . TRP A 1 103 ? 6.875 -0.327 -0.602 1.00 95.50 103 TRP A C 1
ATOM 781 O O . TRP A 1 103 ? 7.923 0.282 -0.385 1.00 95.50 103 TRP A O 1
ATOM 791 N N . LEU A 1 104 ? 6.695 -1.154 -1.629 1.00 96.19 104 LEU A N 1
ATOM 792 C CA . LEU A 1 104 ? 7.665 -1.383 -2.694 1.00 96.19 104 LEU A CA 1
ATOM 793 C C . LEU A 1 104 ? 7.083 -0.850 -4.006 1.00 96.19 104 LEU A C 1
ATOM 795 O O . LEU A 1 104 ? 5.982 -1.222 -4.417 1.00 96.19 104 LEU A O 1
ATOM 799 N N . GLY A 1 105 ? 7.808 0.072 -4.634 1.00 95.50 105 GLY A N 1
ATOM 800 C CA . GLY A 1 105 ? 7.401 0.724 -5.874 1.00 95.50 105 GLY A CA 1
ATOM 801 C C . GLY A 1 105 ? 8.455 0.528 -6.952 1.00 95.50 105 GLY A C 1
ATOM 802 O O . GLY A 1 105 ? 9.584 0.973 -6.759 1.00 95.50 105 GLY A O 1
ATOM 803 N N . LEU A 1 106 ? 8.085 -0.090 -8.073 1.00 96.81 106 LEU A N 1
ATOM 804 C CA . LEU A 1 106 ? 8.878 -0.030 -9.300 1.00 96.81 106 LEU A CA 1
ATOM 805 C C . LEU A 1 106 ? 8.450 1.217 -10.064 1.00 96.81 106 LEU A C 1
ATOM 807 O O . LEU A 1 106 ? 7.314 1.293 -10.529 1.00 96.81 106 LEU A O 1
ATOM 811 N N . TYR A 1 107 ? 9.326 2.210 -10.129 1.00 95.38 107 TYR A N 1
ATOM 812 C CA . TYR A 1 107 ? 9.068 3.470 -10.820 1.00 95.38 107 TYR A CA 1
ATOM 813 C C . TYR A 1 107 ? 9.675 3.446 -12.217 1.00 95.38 107 TYR A C 1
ATOM 815 O O . TYR A 1 107 ? 10.620 2.700 -12.455 1.00 95.38 107 TYR A O 1
ATOM 823 N N . ASP A 1 108 ? 9.154 4.297 -13.099 1.00 94.62 108 ASP A N 1
ATOM 824 C CA . ASP A 1 108 ? 9.621 4.418 -14.483 1.00 94.62 108 ASP A CA 1
ATOM 825 C C . ASP A 1 108 ? 9.591 3.086 -15.257 1.00 94.62 108 ASP A C 1
ATOM 827 O O . ASP A 1 108 ? 10.505 2.742 -16.007 1.00 94.62 108 ASP A O 1
ATOM 831 N N . LEU A 1 109 ? 8.527 2.298 -15.045 1.00 95.00 109 LEU A N 1
ATOM 832 C CA . LEU A 1 109 ? 8.373 0.969 -15.645 1.00 95.00 109 LEU A CA 1
ATOM 833 C C . LEU A 1 109 ? 8.484 0.998 -17.178 1.00 95.00 109 LEU A C 1
ATOM 835 O O . LEU A 1 109 ? 8.973 0.034 -17.771 1.00 95.00 109 LEU A O 1
ATOM 839 N N . ASP A 1 110 ? 8.048 2.096 -17.798 1.00 93.19 110 ASP A N 1
ATOM 840 C CA . ASP A 1 110 ? 8.005 2.264 -19.251 1.00 93.19 110 ASP A CA 1
ATOM 841 C C . ASP A 1 110 ? 9.411 2.255 -19.879 1.00 93.19 110 ASP A C 1
ATOM 843 O O . ASP A 1 110 ? 9.571 1.802 -21.012 1.00 93.19 110 ASP A O 1
ATOM 847 N N . HIS A 1 111 ? 10.436 2.663 -19.121 1.00 94.12 111 HIS A N 1
ATOM 848 C CA . HIS A 1 111 ? 11.845 2.656 -19.537 1.00 94.12 111 HIS A CA 1
ATOM 849 C C . HIS A 1 111 ? 12.677 1.568 -18.839 1.00 94.12 111 HIS A C 1
ATOM 851 O O . HIS A 1 111 ? 13.870 1.433 -19.105 1.00 94.12 111 HIS A O 1
ATOM 857 N N . CYS A 1 112 ? 12.067 0.787 -17.944 1.00 95.06 112 CYS A N 1
ATOM 858 C CA . CYS A 1 112 ? 12.754 -0.247 -17.181 1.00 95.06 112 CYS A CA 1
ATOM 859 C C . CYS A 1 112 ? 13.013 -1.491 -18.042 1.00 95.06 112 CYS A C 1
ATOM 861 O O . CYS A 1 112 ? 12.075 -2.099 -18.580 1.00 95.06 112 CYS A O 1
ATOM 863 N N . ASP A 1 113 ? 14.284 -1.881 -18.128 1.00 96.44 113 ASP A N 1
ATOM 864 C CA . ASP A 1 113 ? 14.752 -3.077 -18.821 1.00 96.44 113 ASP A CA 1
ATOM 865 C C . ASP A 1 113 ? 14.433 -4.373 -18.051 1.00 96.44 113 ASP A C 1
ATOM 867 O O . ASP A 1 113 ? 13.812 -4.383 -16.983 1.00 96.44 113 ASP A O 1
ATOM 871 N N . LEU A 1 114 ? 14.794 -5.516 -18.640 1.00 97.12 114 LEU A N 1
ATOM 872 C CA . LEU A 1 114 ? 14.512 -6.820 -18.041 1.00 97.12 114 LEU A CA 1
AT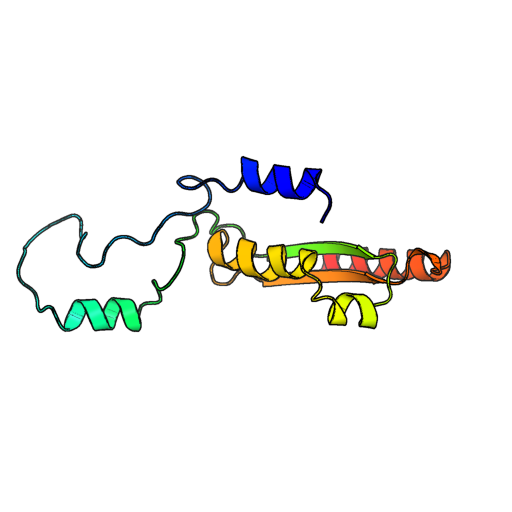OM 873 C C . LEU A 1 114 ? 15.301 -7.044 -16.742 1.00 97.12 114 LEU A C 1
ATOM 875 O O . LEU A 1 114 ? 14.781 -7.672 -15.814 1.00 97.12 114 LEU A O 1
ATOM 879 N N . ASP A 1 115 ? 16.517 -6.511 -16.666 1.00 97.31 115 ASP A N 1
ATOM 880 C CA . ASP A 1 115 ? 17.394 -6.662 -15.509 1.00 97.31 115 ASP A CA 1
ATOM 881 C C . ASP A 1 115 ? 16.841 -5.885 -14.312 1.00 97.31 115 ASP A C 1
ATOM 883 O O . ASP A 1 115 ? 16.657 -6.472 -13.244 1.00 97.31 115 ASP A O 1
ATOM 887 N N . GLY A 1 116 ? 16.423 -4.629 -14.500 1.00 96.44 116 GLY A N 1
ATOM 888 C CA . GLY A 1 116 ? 15.788 -3.829 -13.452 1.00 96.44 116 GLY A CA 1
ATOM 889 C C . GLY A 1 116 ? 14.470 -4.432 -12.953 1.00 96.44 116 GLY A C 1
ATOM 890 O O . GLY A 1 116 ? 14.201 -4.459 -11.749 1.00 96.44 116 GLY A O 1
ATOM 891 N N . ARG A 1 117 ? 13.659 -5.011 -13.850 1.00 97.38 117 ARG A N 1
ATOM 892 C CA . ARG A 1 117 ? 12.444 -5.754 -13.455 1.00 97.38 117 ARG A CA 1
ATOM 893 C C . ARG A 1 117 ? 12.790 -6.991 -12.627 1.00 97.38 117 ARG A C 1
ATOM 895 O O . ARG A 1 117 ? 12.092 -7.297 -11.660 1.00 97.38 117 ARG A O 1
ATOM 902 N N . THR A 1 118 ? 13.858 -7.698 -12.991 1.00 98.06 118 THR A N 1
ATOM 903 C CA . THR A 1 118 ? 14.324 -8.898 -12.284 1.00 98.06 118 THR A CA 1
ATOM 904 C C . THR A 1 118 ? 14.873 -8.551 -10.904 1.00 98.06 118 THR A C 1
ATOM 906 O O . THR A 1 118 ? 14.529 -9.219 -9.927 1.00 98.06 118 THR A O 1
ATOM 909 N N . GLU A 1 119 ? 15.659 -7.481 -10.797 1.00 97.81 119 GLU A N 1
ATOM 910 C CA . GLU A 1 119 ? 16.158 -6.957 -9.527 1.00 97.81 119 GLU A CA 1
ATOM 911 C C . GLU A 1 119 ? 15.002 -6.563 -8.602 1.00 97.81 119 GLU A C 1
ATOM 913 O O . GLU A 1 119 ? 14.956 -7.004 -7.453 1.00 97.81 119 GLU A O 1
ATOM 918 N N . PHE A 1 120 ? 14.002 -5.839 -9.117 1.00 98.00 120 PHE A N 1
ATOM 919 C CA . PHE A 1 120 ? 12.814 -5.488 -8.341 1.00 98.00 120 PHE A CA 1
ATOM 920 C C . PHE A 1 120 ? 12.048 -6.722 -7.846 1.00 98.00 120 PHE A C 1
ATOM 922 O O . PHE A 1 120 ? 11.639 -6.775 -6.687 1.00 98.00 120 PHE A O 1
ATOM 929 N N . LEU A 1 121 ? 11.872 -7.744 -8.690 1.00 98.06 121 LEU A N 1
ATOM 930 C CA . LEU A 1 121 ? 11.232 -8.995 -8.273 1.00 98.06 121 LEU A CA 1
ATOM 931 C C . LEU A 1 121 ? 12.042 -9.730 -7.198 1.00 98.06 121 LEU A C 1
ATOM 933 O O . LEU A 1 121 ? 11.451 -10.306 -6.283 1.00 98.06 121 LEU A O 1
ATOM 937 N N . ASN A 1 122 ? 13.373 -9.717 -7.284 1.00 98.38 122 ASN A N 1
ATOM 938 C CA . ASN A 1 122 ? 14.237 -10.300 -6.259 1.00 98.38 122 ASN A CA 1
ATOM 939 C C . ASN A 1 122 ? 14.122 -9.543 -4.934 1.00 98.38 122 ASN A C 1
ATOM 941 O O . ASN A 1 122 ? 13.988 -10.179 -3.889 1.00 98.38 122 ASN A O 1
ATOM 945 N N . GLU A 1 123 ? 14.074 -8.212 -4.978 1.00 97.69 123 GLU A N 1
ATOM 946 C CA . GLU A 1 123 ? 13.842 -7.382 -3.797 1.00 97.69 123 GLU A CA 1
ATOM 947 C C . GLU A 1 123 ? 12.471 -7.662 -3.169 1.00 97.69 123 GLU A C 1
ATOM 949 O O . GLU A 1 123 ? 12.379 -7.891 -1.965 1.00 97.69 123 GLU A O 1
ATOM 954 N N . VAL A 1 124 ? 11.406 -7.742 -3.975 1.00 98.06 124 VAL A N 1
ATOM 955 C CA . VAL A 1 124 ? 10.067 -8.120 -3.495 1.00 98.06 124 VAL A CA 1
ATOM 956 C C . VAL A 1 124 ? 10.099 -9.479 -2.796 1.00 98.06 124 VAL A C 1
ATOM 958 O O . VAL A 1 124 ? 9.593 -9.603 -1.682 1.00 98.06 124 VAL A O 1
ATOM 961 N N . ARG A 1 125 ? 10.714 -10.497 -3.413 1.00 98.00 125 ARG A N 1
ATOM 962 C CA . ARG A 1 125 ? 10.823 -11.839 -2.815 1.00 98.00 125 ARG A CA 1
ATOM 963 C C . ARG A 1 125 ? 11.580 -11.812 -1.493 1.00 98.00 125 ARG A C 1
ATOM 965 O O . ARG A 1 125 ? 11.143 -12.454 -0.540 1.00 98.00 125 ARG A O 1
ATOM 972 N N . ARG A 1 126 ? 12.696 -11.084 -1.440 1.00 97.69 126 ARG A N 1
ATOM 973 C CA . ARG A 1 126 ? 13.527 -10.950 -0.241 1.00 97.69 126 ARG A CA 1
ATOM 974 C C . ARG A 1 126 ? 12.737 -10.305 0.894 1.00 97.69 126 ARG A C 1
ATOM 976 O O . ARG A 1 126 ? 12.600 -10.904 1.955 1.00 97.69 126 ARG A O 1
ATOM 983 N N . VAL A 1 127 ? 12.148 -9.137 0.642 1.00 96.81 127 VAL A N 1
ATOM 984 C CA . VAL A 1 127 ? 11.398 -8.374 1.648 1.00 96.81 127 VAL A CA 1
ATOM 985 C C . VAL A 1 127 ? 10.181 -9.153 2.143 1.00 96.81 127 VAL A C 1
ATOM 987 O O . VAL A 1 127 ? 9.951 -9.206 3.346 1.00 96.81 127 VAL A O 1
ATOM 990 N N . VAL A 1 128 ? 9.417 -9.795 1.252 1.00 96.06 128 VAL A N 1
ATOM 991 C CA . VAL A 1 128 ? 8.265 -10.613 1.666 1.00 96.06 128 VAL A CA 1
ATOM 992 C C . VAL A 1 128 ? 8.707 -11.774 2.556 1.00 96.06 128 VAL A C 1
ATOM 994 O O . VAL A 1 128 ? 8.042 -12.042 3.540 1.00 96.06 128 VAL A O 1
ATOM 997 N N . ARG A 1 129 ? 9.830 -12.438 2.256 1.00 95.81 129 ARG A N 1
ATOM 998 C CA . ARG A 1 129 ? 10.320 -13.583 3.044 1.00 95.81 129 ARG A CA 1
ATOM 999 C C . ARG A 1 129 ? 10.886 -13.194 4.411 1.00 95.81 129 ARG A C 1
ATOM 1001 O O . ARG A 1 129 ? 10.871 -14.009 5.327 1.00 95.81 129 ARG A O 1
ATOM 1008 N N . GLU A 1 130 ? 11.471 -12.006 4.516 1.00 94.94 130 GLU A N 1
ATOM 1009 C CA . GLU A 1 130 ? 12.156 -11.544 5.727 1.00 94.94 130 GLU A CA 1
ATOM 1010 C C . GLU A 1 130 ? 11.232 -10.753 6.663 1.00 94.94 130 GLU A C 1
ATOM 1012 O O . GLU A 1 130 ? 11.371 -10.839 7.883 1.00 94.94 130 GLU A O 1
ATOM 1017 N N . GLU A 1 131 ? 10.292 -9.978 6.114 1.00 87.88 131 GLU A N 1
ATOM 1018 C CA . GLU A 1 131 ? 9.467 -9.038 6.882 1.00 87.88 131 GLU A CA 1
ATOM 1019 C C . GLU A 1 131 ? 8.013 -9.504 7.104 1.00 87.88 131 GLU A C 1
ATOM 1021 O O . GLU A 1 131 ? 7.337 -8.939 7.976 1.00 87.88 131 GLU A O 1
ATOM 1026 N N . PHE A 1 132 ? 7.510 -10.491 6.352 1.00 84.62 132 PHE A N 1
ATOM 1027 C CA . PHE A 1 132 ? 6.111 -10.952 6.383 1.00 84.62 132 PHE A CA 1
ATOM 1028 C C . PHE A 1 132 ? 5.997 -12.464 6.586 1.00 84.62 132 PHE A C 1
ATOM 1030 O O . PHE A 1 132 ? 5.039 -12.846 7.296 1.00 84.62 132 PHE A O 1
#

InterPro domains:
  IPR029039 Flavoprotein-like superfamily [G3DSA:3.40.50.360] (1-131)
  IPR029039 Flavoprotein-like superfamily [SSF52218] (1-130)

Foldseek 3Di:
DDPVVVVVCVVPCDEPAQWHQDDPLPDDPDDDDDDDPVVSVCCCVVVPNPAIGGPAAVQAEEEEEEEELAAPVVCVVVVVVVCCCVQPVCDCRGYHVNRYYYYQYHHNPVPDDPVSVVVSVVVVVVCVVPPD

Radius of gyration: 20.45 Å; chains: 1; bounding box: 42×31×58 Å

Organism: NCBI:txid382380